Protein AF-A0A6A4AU38-F1 (afdb_monomer_lite)

Organism: NCBI:txid53985

InterPro domains:
  IPR005162 Retrotransposon-derived protein PEG10, N-terminal capsid-like domain [PF03732] (64-146)

Foldseek 3Di:
DDDDDDDPDPPDDPDPPDPPPDADQDDQAAAALDVPRDLVVSVVSLVVRCVSRVPDDFVSSVVSSLVSYHHPLNVVVVVVCVVPVCCRVGPVSVSVVSCVVRVPDCLQVVLVVCLVVQDCPVPDPVRSVVSNVVSVVSHDPDPPPPPD

Radius of gyration: 26.18 Å; chains: 1; bounding box: 40×51×101 Å

pLDDT: mean 82.86, std 18.47, range [36.72, 97.94]

Sequence (148 aa):
MKEQHETAARATVSTPSTPRVESLKLHVNSYVGREGEPLLRWLVEVDTAITARRIVDPLSKVAFAMSCLGGRARSWAYGRRLTDPTCFSTYEVFKEELRQAFEPPQNEFRSRAEFLDLQQGKHDVHAYAQRARYLVSNIVTNPIDEAT

Structure (mmCIF, N/CA/C/O backbone):
data_AF-A0A6A4AU38-F1
#
_entry.id   AF-A0A6A4AU38-F1
#
loop_
_atom_site.group_PDB
_atom_site.id
_atom_site.type_symbol
_atom_site.label_atom_id
_atom_site.label_alt_id
_atom_site.label_comp_id
_atom_site.label_asym_id
_atom_site.label_entity_id
_atom_site.label_seq_id
_atom_site.pdbx_PDB_ins_code
_atom_site.Cartn_x
_atom_site.Cartn_y
_atom_site.Cartn_z
_atom_site.occupancy
_atom_site.B_iso_or_equiv
_atom_site.auth_seq_id
_atom_site.auth_comp_id
_atom_site.auth_asym_id
_atom_site.auth_atom_id
_atom_site.pdbx_PDB_model_num
ATOM 1 N N . MET A 1 1 ? -8.218 -37.931 -74.681 1.00 39.50 1 MET A N 1
ATOM 2 C CA . MET A 1 1 ? -7.077 -38.177 -73.777 1.00 39.50 1 MET A CA 1
ATOM 3 C C . MET A 1 1 ? -7.469 -37.588 -72.432 1.00 39.50 1 MET A C 1
ATOM 5 O O . MET A 1 1 ? -7.871 -36.434 -72.399 1.00 39.50 1 MET A O 1
ATOM 9 N N . LYS A 1 2 ? -7.563 -38.429 -71.398 1.00 38.53 2 LYS A N 1
ATOM 10 C CA . LYS A 1 2 ? -7.950 -38.052 -70.031 1.00 38.53 2 LYS A CA 1
ATOM 11 C C . LYS A 1 2 ? -6.803 -37.269 -69.399 1.00 38.53 2 LYS A C 1
ATOM 13 O O . LYS A 1 2 ? -5.699 -37.793 -69.398 1.00 38.53 2 LYS A O 1
ATOM 18 N N . GLU A 1 3 ? -7.090 -36.135 -68.776 1.00 37.81 3 GLU A N 1
ATOM 19 C CA . GLU A 1 3 ? -6.267 -35.649 -67.670 1.00 37.81 3 GLU A CA 1
ATOM 20 C C . GLU A 1 3 ? -7.191 -35.145 -66.563 1.00 37.81 3 GLU A C 1
ATOM 22 O O . GLU A 1 3 ? -7.965 -34.202 -66.723 1.00 37.81 3 GLU A O 1
ATOM 27 N N . GLN A 1 4 ? -7.188 -35.914 -65.477 1.00 43.34 4 GLN A N 1
ATOM 28 C CA . GLN A 1 4 ? -7.865 -35.637 -64.222 1.00 43.34 4 GLN A CA 1
ATOM 29 C C . GLN A 1 4 ? -7.004 -34.622 -63.471 1.00 43.34 4 GLN A C 1
ATOM 31 O O . GLN A 1 4 ? -5.860 -34.925 -63.146 1.00 43.34 4 GLN A O 1
ATOM 36 N N . HIS A 1 5 ? -7.534 -33.431 -63.197 1.00 36.72 5 HIS A N 1
ATOM 37 C CA . HIS A 1 5 ? -6.875 -32.490 -62.299 1.00 36.72 5 HIS A CA 1
ATOM 38 C C . HIS A 1 5 ? -7.385 -32.744 -60.878 1.00 36.72 5 HIS A C 1
ATOM 40 O O . HIS A 1 5 ? -8.527 -32.436 -60.541 1.00 36.72 5 HIS A O 1
ATOM 46 N N . GLU A 1 6 ? -6.538 -33.387 -60.082 1.00 41.25 6 GLU A N 1
ATOM 47 C CA . GLU A 1 6 ? -6.781 -33.768 -58.697 1.00 41.25 6 GLU A CA 1
ATOM 48 C C . GLU A 1 6 ? -6.748 -32.534 -57.781 1.00 41.25 6 GLU A C 1
ATOM 50 O O . GLU A 1 6 ? -5.814 -31.729 -57.784 1.00 41.25 6 GLU A O 1
ATOM 55 N N . THR A 1 7 ? -7.822 -32.356 -57.017 1.00 42.75 7 THR A N 1
ATOM 56 C CA . THR A 1 7 ? -8.040 -31.237 -56.101 1.00 42.75 7 THR A CA 1
ATOM 57 C C . THR A 1 7 ? -7.247 -31.464 -54.812 1.00 42.75 7 THR A C 1
ATOM 59 O O . THR A 1 7 ? -7.718 -32.130 -53.893 1.00 42.75 7 THR A O 1
ATOM 62 N N . ALA A 1 8 ? -6.045 -30.897 -54.705 1.00 40.75 8 ALA A N 1
ATOM 63 C CA . ALA A 1 8 ? -5.292 -30.902 -53.452 1.00 40.75 8 ALA A CA 1
ATOM 64 C C . ALA A 1 8 ? -5.875 -29.863 -52.474 1.00 40.75 8 ALA A C 1
ATOM 66 O O . ALA A 1 8 ? -5.491 -28.691 -52.461 1.00 40.75 8 ALA A O 1
ATOM 67 N N . ALA A 1 9 ? -6.833 -30.293 -51.652 1.00 45.50 9 ALA A N 1
ATOM 68 C CA . ALA A 1 9 ? -7.335 -29.520 -50.524 1.00 45.50 9 ALA A CA 1
ATOM 69 C C . ALA A 1 9 ? -6.219 -29.350 -49.478 1.00 45.50 9 ALA A C 1
ATOM 71 O O . ALA A 1 9 ? -5.845 -30.285 -48.770 1.00 45.5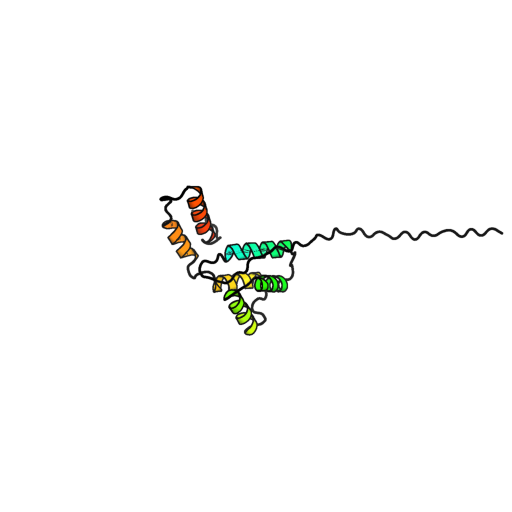0 9 ALA A O 1
ATOM 72 N N . ARG A 1 10 ? -5.675 -28.134 -49.379 1.00 46.75 10 ARG A N 1
ATOM 73 C CA . ARG A 1 10 ? -4.720 -27.744 -48.339 1.00 46.75 10 ARG A CA 1
ATOM 74 C C . ARG A 1 10 ? -5.447 -27.689 -46.994 1.00 46.75 10 ARG A C 1
ATOM 76 O O . ARG A 1 10 ? -6.049 -26.675 -46.655 1.00 46.75 10 ARG A O 1
ATOM 83 N N . ALA A 1 11 ? -5.391 -28.779 -46.233 1.00 51.03 11 ALA A N 1
ATOM 84 C CA . ALA A 1 11 ? -5.832 -28.800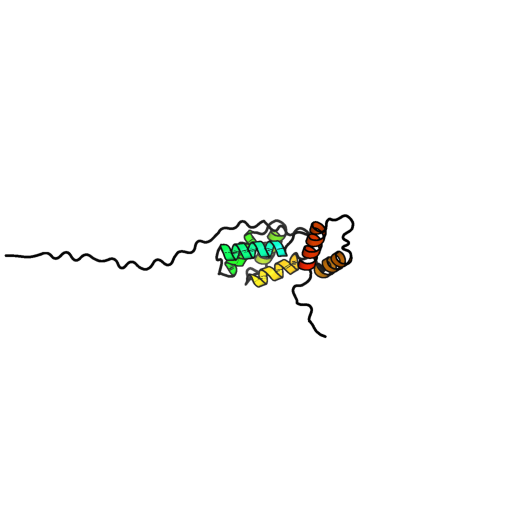 -44.846 1.00 51.03 11 ALA A CA 1
ATOM 85 C C . ALA A 1 11 ? -4.937 -27.862 -44.019 1.00 51.03 11 ALA A C 1
ATOM 87 O O . ALA A 1 11 ? -3.769 -28.148 -43.756 1.00 51.03 11 ALA A O 1
ATOM 88 N N . THR A 1 12 ? -5.470 -26.702 -43.641 1.00 49.44 12 THR A N 1
ATOM 89 C CA . THR A 1 12 ? -4.882 -25.844 -42.612 1.00 49.44 12 THR A CA 1
ATOM 90 C C . THR A 1 12 ? -4.897 -26.598 -41.290 1.00 49.44 12 THR A C 1
ATOM 92 O O . THR A 1 12 ? -5.961 -26.869 -40.740 1.00 49.44 12 THR A O 1
ATOM 95 N N . VAL A 1 13 ? -3.709 -26.946 -40.795 1.00 49.56 13 VAL A N 1
ATOM 96 C CA . VAL A 1 13 ? -3.501 -27.460 -39.441 1.00 49.56 13 VAL A CA 1
ATOM 97 C C . VAL A 1 13 ? -3.966 -26.389 -38.458 1.00 49.56 13 VAL A C 1
ATOM 99 O O . VAL A 1 13 ? -3.338 -25.340 -38.322 1.00 49.56 13 VAL A O 1
ATOM 102 N N . SER A 1 14 ? -5.089 -26.648 -37.798 1.00 53.62 14 SER A N 1
ATOM 103 C CA . SER A 1 14 ? -5.582 -25.856 -36.679 1.00 53.62 14 SER A CA 1
ATOM 104 C C . SER A 1 14 ? -4.608 -26.019 -35.516 1.00 53.62 14 SER A C 1
ATOM 106 O O . SER A 1 14 ? -4.582 -27.056 -34.855 1.00 53.62 14 SER A O 1
ATOM 108 N N . THR A 1 15 ? -3.776 -25.012 -35.267 1.00 56.69 15 THR A N 1
ATOM 109 C CA . THR A 1 15 ? -3.028 -24.910 -34.014 1.00 56.69 15 THR A CA 1
ATOM 110 C C . THR A 1 15 ? -4.038 -24.909 -32.860 1.00 56.69 15 THR A C 1
ATOM 112 O O . THR A 1 15 ? -4.991 -24.128 -32.915 1.00 56.69 15 THR A O 1
ATOM 115 N N . PRO A 1 16 ? -3.880 -25.750 -31.819 1.00 49.25 16 PRO A N 1
ATOM 116 C CA . PRO A 1 16 ? -4.754 -25.689 -30.659 1.00 49.25 16 PRO A CA 1
ATOM 117 C C . PRO A 1 16 ? -4.565 -24.321 -30.004 1.00 49.25 16 PRO A C 1
ATOM 119 O O . PRO A 1 16 ? -3.506 -24.012 -29.457 1.00 49.25 16 PRO A O 1
ATOM 122 N N . SER A 1 17 ? -5.584 -23.472 -30.117 1.00 59.56 17 SER A N 1
ATOM 123 C CA . SER A 1 17 ? -5.632 -22.186 -29.442 1.00 59.56 17 SER A CA 1
ATOM 124 C C . SER A 1 17 ? -5.626 -22.456 -27.944 1.00 59.56 17 SER A C 1
ATOM 126 O O . SER A 1 17 ? -6.625 -22.916 -27.387 1.00 59.56 17 SER A O 1
ATOM 128 N N . THR A 1 18 ? -4.501 -22.193 -27.285 1.00 58.84 18 THR A N 1
ATOM 129 C CA . THR A 1 18 ? -4.480 -22.091 -25.830 1.00 58.84 18 THR A CA 1
ATOM 130 C C . THR A 1 18 ? -5.550 -21.076 -25.423 1.00 58.84 18 THR A C 1
ATOM 132 O O . THR A 1 18 ? -5.608 -19.993 -26.018 1.00 58.84 18 THR A O 1
ATOM 135 N N . PRO A 1 19 ? -6.440 -21.402 -24.467 1.00 59.88 19 PRO A N 1
ATOM 136 C CA . PRO A 1 19 ? -7.435 -20.446 -24.014 1.00 59.88 19 PRO A CA 1
ATOM 137 C C . PRO A 1 19 ? -6.688 -19.215 -23.502 1.00 59.88 19 PRO A C 1
ATOM 139 O O . PRO A 1 19 ? -5.906 -19.299 -22.552 1.00 59.88 19 PRO A O 1
ATOM 142 N N . ARG A 1 20 ? -6.873 -18.075 -24.180 1.00 64.06 20 ARG A N 1
ATOM 143 C CA . ARG A 1 20 ? -6.370 -16.784 -23.710 1.00 64.06 20 ARG A CA 1
ATOM 144 C C . ARG A 1 20 ? -7.081 -16.509 -22.400 1.00 64.06 20 ARG A C 1
ATOM 146 O O . ARG A 1 20 ? -8.238 -16.111 -22.400 1.00 64.06 20 ARG A O 1
ATOM 153 N N . VAL A 1 21 ? -6.416 -16.791 -21.288 1.00 69.19 21 VAL A N 1
ATOM 154 C CA . VAL A 1 21 ? -7.029 -16.543 -19.993 1.00 69.19 21 VAL A CA 1
ATOM 155 C C . VAL A 1 21 ? -7.103 -15.034 -1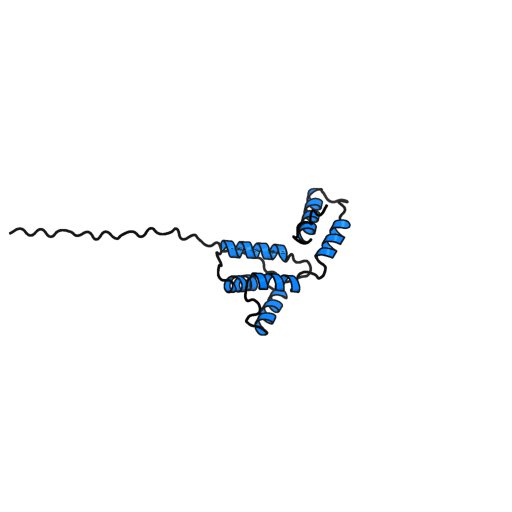9.792 1.00 69.19 21 VAL A C 1
ATOM 157 O O . VAL A 1 21 ? -6.078 -14.349 -19.787 1.00 69.19 21 VAL A O 1
ATOM 160 N N . GLU A 1 22 ? -8.327 -14.532 -19.685 1.00 81.69 22 GLU A N 1
ATOM 161 C CA . GLU A 1 22 ? -8.633 -13.109 -19.586 1.00 81.69 22 GLU A CA 1
ATOM 162 C C . GLU A 1 22 ? -8.053 -12.499 -18.303 1.00 81.69 22 GLU A C 1
ATOM 164 O O . GLU A 1 22 ? -8.001 -13.134 -17.246 1.00 81.69 22 GLU A O 1
ATOM 169 N N . SER A 1 23 ? -7.583 -11.254 -18.403 1.00 85.00 23 SER A N 1
ATOM 170 C CA . SER A 1 23 ? -7.151 -10.459 -17.256 1.00 85.00 23 SER A CA 1
ATOM 171 C C . SER A 1 23 ? -8.306 -9.587 -16.766 1.00 85.00 23 SER A C 1
ATOM 173 O O . SER A 1 23 ? -9.012 -8.954 -17.551 1.00 85.00 23 SER A O 1
ATOM 175 N N . LEU A 1 24 ? -8.499 -9.536 -15.448 1.00 91.25 24 LEU A N 1
ATOM 176 C CA . LEU A 1 24 ? -9.564 -8.752 -14.829 1.00 91.25 24 LEU A CA 1
ATOM 177 C C . LEU A 1 24 ? -9.003 -7.427 -14.317 1.00 91.25 24 LEU A C 1
ATOM 179 O O . LEU A 1 24 ? -8.065 -7.385 -13.518 1.00 91.25 24 LEU A O 1
ATOM 183 N N . LYS A 1 25 ? -9.602 -6.315 -14.746 1.00 90.81 25 LYS A N 1
ATOM 184 C CA . LYS A 1 25 ? -9.227 -4.977 -14.281 1.00 90.81 25 LYS A CA 1
ATOM 185 C C . LYS A 1 25 ? -10.013 -4.615 -13.022 1.00 90.81 25 LYS A C 1
ATOM 187 O O . LYS A 1 25 ? -11.026 -3.928 -13.092 1.00 90.81 25 LYS A O 1
ATOM 192 N N . LEU A 1 26 ? -9.517 -5.054 -11.868 1.00 93.50 26 LEU A N 1
ATOM 193 C CA . LEU A 1 26 ? -10.086 -4.660 -10.575 1.00 93.50 26 LEU A CA 1
ATOM 194 C C . LEU A 1 26 ? -9.822 -3.177 -10.284 1.00 93.50 26 LEU A C 1
ATOM 196 O O . LEU A 1 26 ? -8.754 -2.651 -10.626 1.00 93.50 26 LEU A O 1
ATOM 200 N N . HIS A 1 27 ? -10.799 -2.510 -9.672 1.00 93.50 27 HIS A N 1
ATOM 201 C CA . HIS A 1 27 ? -10.621 -1.175 -9.110 1.00 93.50 27 HIS A CA 1
ATOM 2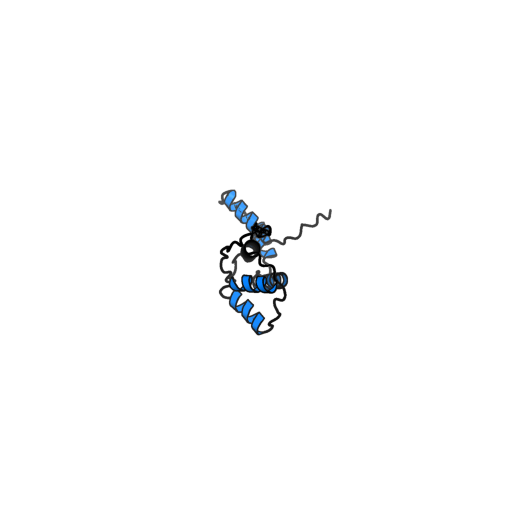02 C C . HIS A 1 27 ? -9.867 -1.279 -7.781 1.00 93.50 27 HIS A C 1
ATOM 204 O O . HIS A 1 27 ? -10.122 -2.193 -7.003 1.00 93.50 27 HIS A O 1
ATOM 210 N N . VAL A 1 28 ? -8.947 -0.348 -7.544 1.00 95.06 28 VAL A N 1
ATOM 211 C CA . VAL A 1 28 ? -8.199 -0.227 -6.290 1.00 95.06 28 VAL A CA 1
ATOM 212 C C . VAL A 1 28 ? -8.378 1.201 -5.813 1.00 95.06 28 VAL A C 1
ATOM 214 O O . VAL A 1 28 ? -8.152 2.137 -6.587 1.00 95.06 28 VAL A O 1
ATOM 217 N N . ASN A 1 29 ? -8.799 1.364 -4.561 1.00 93.12 29 ASN A N 1
ATOM 218 C CA . ASN A 1 29 ? -8.953 2.687 -3.974 1.00 93.12 29 ASN A CA 1
ATOM 219 C C . ASN A 1 29 ? -7.593 3.379 -3.864 1.00 93.12 29 ASN A C 1
ATOM 221 O O . ASN A 1 29 ? -6.555 2.736 -3.697 1.00 93.12 29 ASN A O 1
ATOM 225 N N . SER A 1 30 ? -7.586 4.707 -3.962 1.00 96.56 30 SER A N 1
ATOM 226 C CA . SER A 1 30 ? -6.335 5.439 -3.820 1.00 96.56 30 SER A CA 1
ATOM 227 C C . SER A 1 30 ? -5.901 5.485 -2.359 1.00 96.56 30 SER A C 1
ATOM 229 O O . SER A 1 30 ? -6.673 5.956 -1.528 1.00 96.56 30 SER A O 1
ATOM 231 N N . TYR A 1 31 ? -4.673 5.052 -2.061 1.00 97.00 31 TYR A N 1
ATOM 232 C CA . TYR A 1 31 ? -4.086 5.237 -0.734 1.00 97.00 31 TYR A CA 1
ATOM 233 C C . TYR A 1 31 ? -3.457 6.619 -0.630 1.00 97.00 31 TYR A C 1
ATOM 235 O O . TYR A 1 31 ? -2.521 6.943 -1.367 1.00 97.00 31 TYR A O 1
ATOM 243 N N . VAL A 1 32 ? -3.985 7.450 0.264 1.00 96.56 32 VAL A N 1
ATOM 244 C CA . VAL A 1 32 ? -3.585 8.857 0.385 1.00 96.56 32 VAL A CA 1
ATOM 245 C C . VAL A 1 32 ? -2.407 9.022 1.349 1.00 96.56 32 VAL A C 1
ATOM 247 O O . VAL A 1 32 ? -1.606 9.944 1.176 1.00 96.56 32 VAL A O 1
ATOM 250 N N . GLY A 1 33 ? -2.287 8.136 2.340 1.00 93.38 33 GLY A N 1
ATOM 251 C CA . GLY A 1 33 ? -1.296 8.171 3.419 1.00 93.38 33 GLY A CA 1
ATOM 252 C C . GLY A 1 33 ? -1.784 8.889 4.683 1.00 93.38 33 GLY A C 1
ATOM 253 O O . GLY A 1 33 ? -0.978 9.391 5.468 1.00 93.38 33 GLY A O 1
ATOM 254 N N . ARG A 1 34 ? -3.094 9.041 4.888 1.00 90.00 34 ARG A N 1
ATOM 255 C CA . ARG A 1 34 ? -3.605 9.728 6.087 1.00 90.00 34 ARG A CA 1
ATOM 256 C C . ARG A 1 34 ? -3.326 8.903 7.344 1.00 90.00 34 ARG A C 1
ATOM 258 O O . ARG A 1 34 ? -3.255 7.678 7.291 1.00 90.00 34 ARG A O 1
ATOM 265 N N . GLU A 1 35 ? -3.192 9.577 8.484 1.00 83.00 35 GLU A N 1
ATOM 266 C CA . GLU A 1 35 ? -3.083 8.873 9.762 1.00 83.00 35 GLU A CA 1
ATOM 267 C C . GLU A 1 35 ? -4.340 8.021 9.999 1.00 83.00 35 GLU A C 1
ATOM 269 O O . GLU A 1 35 ? -5.462 8.489 9.801 1.00 83.00 35 GLU A O 1
ATOM 274 N N . GLY A 1 36 ? -4.146 6.751 10.367 1.00 77.44 36 GLY A N 1
ATOM 275 C CA . GLY A 1 36 ? -5.233 5.787 10.556 1.00 77.44 36 GLY A CA 1
ATOM 276 C C . GLY A 1 36 ? -5.836 5.221 9.263 1.00 77.44 36 GLY A C 1
ATOM 277 O O . GLY A 1 36 ? -6.740 4.389 9.337 1.00 77.44 36 GLY A O 1
ATOM 278 N N . GLU A 1 37 ? -5.354 5.623 8.081 1.00 86.94 37 GLU A N 1
ATOM 279 C CA . GLU A 1 37 ? -5.741 4.981 6.823 1.00 86.94 37 GLU A CA 1
ATOM 280 C C . GLU A 1 37 ? -5.170 3.550 6.776 1.00 86.94 37 GLU A C 1
ATOM 282 O O . GLU A 1 37 ? -3.978 3.358 7.034 1.00 86.94 37 GLU A O 1
ATOM 287 N N . PRO A 1 38 ? -5.982 2.525 6.460 1.00 85.56 38 PRO A N 1
ATOM 288 C CA . PRO A 1 38 ? -5.601 1.128 6.655 1.00 85.56 38 PRO A CA 1
ATOM 289 C C . PRO A 1 38 ? -4.651 0.633 5.549 1.00 85.56 38 PRO A C 1
ATOM 291 O O . PRO A 1 38 ? -5.077 -0.044 4.612 1.00 85.56 38 PRO A O 1
ATOM 294 N N . LEU A 1 39 ? -3.354 0.942 5.671 1.00 90.62 39 LEU A N 1
ATOM 295 C CA . LEU A 1 39 ? -2.311 0.584 4.698 1.00 90.62 39 LEU A CA 1
ATOM 296 C C . LEU A 1 39 ? -2.299 -0.915 4.363 1.00 90.62 39 LEU A C 1
ATOM 298 O O . LEU A 1 39 ? -2.257 -1.283 3.191 1.00 90.62 39 LEU A O 1
ATOM 302 N N . LEU A 1 40 ? -2.378 -1.785 5.375 1.00 89.44 40 LEU A N 1
ATOM 303 C CA . LEU A 1 40 ? -2.347 -3.239 5.177 1.00 89.44 40 LEU A CA 1
ATOM 304 C C . LEU A 1 40 ? -3.540 -3.736 4.351 1.00 89.44 40 LEU A C 1
ATOM 306 O O . LEU A 1 40 ? -3.368 -4.556 3.453 1.00 89.44 40 LEU A O 1
ATOM 310 N N . ARG A 1 41 ? -4.740 -3.191 4.595 1.00 90.00 41 ARG A N 1
ATOM 311 C CA . ARG A 1 41 ? -5.931 -3.505 3.790 1.00 90.00 41 ARG A CA 1
ATOM 312 C C . ARG A 1 41 ? -5.739 -3.071 2.340 1.00 90.00 41 ARG A C 1
ATOM 314 O O . ARG A 1 41 ? -6.044 -3.838 1.433 1.00 90.00 41 ARG A O 1
ATOM 321 N N . TRP A 1 42 ? -5.209 -1.870 2.127 1.00 95.81 42 TRP A N 1
ATOM 322 C CA . TRP A 1 42 ? -4.938 -1.372 0.782 1.00 95.81 42 TRP A CA 1
ATOM 323 C C . TRP A 1 42 ? -3.901 -2.228 0.039 1.00 95.81 42 TRP A C 1
ATOM 325 O O . TRP A 1 42 ? -4.092 -2.532 -1.136 1.00 95.81 42 TRP A O 1
ATOM 335 N N . LEU A 1 43 ? -2.843 -2.685 0.718 1.00 95.62 43 LEU A N 1
ATOM 336 C CA . LEU A 1 43 ? -1.858 -3.598 0.128 1.00 95.62 43 LEU A CA 1
ATOM 337 C C . LEU A 1 43 ? -2.508 -4.904 -0.353 1.00 95.62 43 LEU A C 1
ATOM 339 O O . LEU A 1 43 ? -2.237 -5.329 -1.473 1.00 95.62 43 LEU A O 1
ATOM 343 N N . VAL A 1 44 ? -3.438 -5.471 0.423 1.00 95.38 44 VAL A N 1
ATOM 344 C CA . VAL A 1 44 ? -4.212 -6.657 0.013 1.00 95.38 44 VAL A CA 1
ATOM 345 C C . VAL A 1 44 ? -5.073 -6.381 -1.229 1.00 95.38 44 VAL A C 1
ATOM 347 O O . VAL A 1 44 ? -5.145 -7.225 -2.128 1.00 95.38 44 VAL A O 1
ATOM 350 N N . GLU A 1 45 ? -5.702 -5.204 -1.332 1.00 95.62 45 GLU A N 1
ATOM 351 C CA . GLU A 1 45 ? -6.447 -4.804 -2.540 1.00 95.62 45 GLU A CA 1
ATOM 352 C C . GLU A 1 45 ? -5.525 -4.727 -3.771 1.00 95.62 45 GLU A C 1
ATOM 354 O O . GLU A 1 45 ? -5.871 -5.231 -4.845 1.00 95.62 45 GLU A O 1
ATOM 359 N N . VAL A 1 46 ? -4.328 -4.149 -3.615 1.00 97.38 46 VAL A N 1
ATOM 360 C CA . VAL A 1 46 ? -3.321 -4.056 -4.683 1.00 97.38 46 VAL A CA 1
ATOM 361 C C . VAL A 1 46 ? -2.820 -5.441 -5.095 1.00 97.38 46 VAL A C 1
ATOM 363 O O . VAL A 1 46 ? -2.780 -5.721 -6.292 1.00 97.38 46 VAL A O 1
ATOM 366 N N . ASP A 1 47 ? -2.487 -6.318 -4.145 1.00 97.12 47 ASP A N 1
ATOM 367 C CA . ASP A 1 47 ? -2.042 -7.698 -4.399 1.00 97.12 47 ASP A CA 1
ATOM 368 C C . ASP A 1 47 ? -3.101 -8.497 -5.173 1.00 97.12 47 ASP A C 1
ATOM 370 O O . ASP A 1 47 ? -2.807 -9.185 -6.162 1.00 97.12 47 ASP A O 1
ATOM 374 N N . THR A 1 48 ? -4.365 -8.340 -4.776 1.00 96.94 48 THR A N 1
ATOM 375 C CA . THR A 1 48 ? -5.509 -8.957 -5.455 1.00 96.94 48 THR A CA 1
ATOM 376 C C . THR A 1 48 ? -5.631 -8.437 -6.888 1.00 96.94 48 THR A C 1
ATOM 378 O O . THR A 1 48 ? -5.788 -9.219 -7.828 1.00 96.94 48 THR A O 1
ATOM 381 N N . ALA A 1 49 ? -5.492 -7.124 -7.094 1.00 96.81 49 ALA A N 1
ATOM 382 C CA . ALA A 1 49 ? -5.534 -6.521 -8.422 1.00 96.81 49 ALA A CA 1
ATOM 383 C C . ALA A 1 49 ? -4.335 -6.911 -9.301 1.00 96.81 49 ALA A C 1
ATOM 385 O O . ALA A 1 49 ? -4.527 -7.162 -10.490 1.00 96.81 49 ALA A O 1
ATOM 386 N N . ILE A 1 50 ? -3.123 -7.009 -8.748 1.00 96.69 50 ILE A N 1
ATOM 387 C CA . ILE A 1 50 ? -1.923 -7.502 -9.447 1.00 96.69 50 ILE A CA 1
ATOM 388 C C . ILE A 1 50 ? -2.157 -8.927 -9.947 1.00 96.69 50 ILE A C 1
ATOM 390 O O . ILE A 1 50 ? -1.897 -9.217 -11.118 1.00 96.69 50 ILE A O 1
ATOM 394 N N . THR A 1 51 ? -2.693 -9.789 -9.081 1.00 96.44 51 THR A N 1
ATOM 395 C CA . THR A 1 51 ? -2.992 -11.192 -9.393 1.00 96.44 51 THR A CA 1
ATOM 396 C C . THR A 1 51 ? -4.060 -11.300 -10.479 1.00 96.44 51 THR A C 1
ATOM 398 O O . THR A 1 51 ? -3.851 -11.962 -11.495 1.00 96.44 51 THR A O 1
ATOM 401 N N . ALA A 1 52 ? -5.171 -10.576 -10.326 1.00 95.25 52 ALA A N 1
ATOM 402 C CA . ALA A 1 52 ? -6.275 -10.555 -11.283 1.00 95.25 52 ALA A CA 1
ATOM 403 C C . ALA A 1 52 ? -5.864 -10.003 -12.662 1.00 95.25 52 ALA A C 1
ATOM 405 O O . ALA A 1 52 ? -6.312 -10.494 -13.702 1.00 95.25 52 ALA A O 1
ATOM 406 N N . ARG A 1 53 ? -4.964 -9.011 -12.680 1.00 94.94 53 ARG A N 1
ATOM 407 C CA . ARG A 1 53 ? -4.400 -8.418 -13.903 1.00 94.94 53 ARG A CA 1
ATOM 408 C C . ARG A 1 53 ? -3.225 -9.206 -14.478 1.00 94.94 53 ARG A C 1
ATOM 410 O O . ARG A 1 53 ? -2.810 -8.904 -15.594 1.00 94.94 53 ARG A O 1
ATOM 417 N N . ARG A 1 54 ? -2.704 -10.198 -13.746 1.00 94.19 54 ARG A N 1
ATOM 418 C CA . ARG A 1 54 ? -1.553 -11.035 -14.125 1.00 94.19 54 ARG A CA 1
ATOM 419 C C . ARG A 1 54 ? -0.282 -10.225 -14.385 1.00 94.19 54 ARG A C 1
ATOM 421 O O . ARG A 1 54 ? 0.456 -10.487 -15.332 1.00 94.19 54 ARG A O 1
ATOM 428 N N . ILE A 1 55 ? -0.023 -9.225 -13.545 1.00 94.94 55 ILE A N 1
ATOM 429 C CA . ILE A 1 55 ? 1.198 -8.420 -13.648 1.00 94.94 55 ILE A CA 1
ATOM 430 C C . ILE A 1 55 ? 2.354 -9.236 -13.059 1.00 94.94 55 ILE A C 1
ATOM 432 O O . ILE A 1 55 ? 2.416 -9.444 -11.849 1.00 94.94 55 ILE A O 1
ATOM 436 N N . VAL A 1 56 ? 3.254 -9.725 -13.915 1.00 93.75 56 VAL A N 1
ATOM 437 C CA . VAL A 1 56 ? 4.382 -10.583 -13.502 1.00 93.75 56 VAL A CA 1
ATOM 438 C C . VAL A 1 56 ? 5.642 -9.763 -13.237 1.00 93.75 56 VAL A C 1
ATOM 440 O O . VAL A 1 56 ? 6.273 -9.940 -12.195 1.00 93.75 56 VAL A O 1
ATOM 443 N N . ASP A 1 57 ? 5.974 -8.854 -14.153 1.00 95.38 57 ASP A N 1
ATOM 444 C CA . ASP A 1 57 ? 7.196 -8.051 -14.106 1.00 95.38 57 ASP A CA 1
ATOM 445 C C . ASP A 1 57 ? 7.284 -7.204 -12.812 1.00 95.38 57 ASP A C 1
ATOM 447 O O . ASP A 1 57 ? 6.338 -6.467 -12.504 1.00 95.38 57 ASP A O 1
ATOM 451 N N . PRO A 1 58 ? 8.392 -7.285 -12.044 1.00 94.56 58 PRO A N 1
ATOM 452 C CA . PRO A 1 58 ? 8.542 -6.562 -10.782 1.00 94.56 58 PRO A CA 1
ATOM 453 C C . PRO A 1 58 ? 8.359 -5.048 -10.911 1.00 94.56 58 PRO A C 1
ATOM 455 O O . PRO A 1 58 ? 7.673 -4.442 -10.085 1.00 94.56 58 PRO A O 1
ATOM 458 N N . LEU A 1 59 ? 8.914 -4.432 -11.956 1.00 95.69 59 LEU A N 1
ATOM 459 C CA . LEU A 1 59 ? 8.821 -2.984 -12.151 1.00 95.69 59 LEU A CA 1
ATOM 460 C C . LEU A 1 59 ? 7.401 -2.559 -12.533 1.00 95.69 59 LEU A C 1
ATOM 462 O O . LEU A 1 59 ? 6.925 -1.517 -12.080 1.00 95.69 59 LEU A O 1
ATOM 466 N N . SER A 1 60 ? 6.690 -3.394 -13.289 1.00 96.94 60 SER A N 1
ATOM 467 C CA . SER A 1 60 ? 5.278 -3.210 -13.625 1.00 96.94 60 SER A CA 1
ATOM 468 C C . SER A 1 60 ? 4.378 -3.321 -12.395 1.00 96.94 60 SER A C 1
ATOM 470 O O . SER A 1 60 ? 3.436 -2.538 -12.266 1.00 96.94 60 SER A O 1
ATOM 472 N N . LYS A 1 61 ? 4.677 -4.230 -11.453 1.00 97.62 61 LYS A N 1
ATOM 473 C CA . LYS A 1 61 ? 3.977 -4.301 -10.156 1.00 97.62 61 LYS A CA 1
ATOM 474 C C . LYS A 1 61 ? 4.158 -3.011 -9.358 1.00 97.62 61 LYS A C 1
ATOM 476 O O . LYS A 1 61 ? 3.174 -2.446 -8.886 1.00 97.62 61 LYS A O 1
ATOM 481 N N . VAL A 1 62 ? 5.392 -2.506 -9.268 1.00 97.50 62 VAL A N 1
ATOM 482 C CA . VAL A 1 62 ? 5.689 -1.232 -8.591 1.00 97.50 62 VAL A CA 1
ATOM 483 C C . VAL A 1 62 ? 4.985 -0.065 -9.284 1.00 97.50 62 VAL A C 1
ATOM 485 O O . VAL A 1 62 ? 4.332 0.736 -8.622 1.00 97.50 62 VAL A O 1
ATOM 488 N N . ALA A 1 63 ? 5.070 0.035 -10.613 1.00 96.69 63 ALA A N 1
ATOM 489 C CA . ALA A 1 63 ? 4.429 1.108 -11.370 1.00 96.69 63 ALA A CA 1
ATOM 490 C C . ALA A 1 63 ? 2.903 1.098 -11.188 1.00 96.69 63 ALA A C 1
ATOM 492 O O . ALA A 1 63 ? 2.295 2.150 -10.983 1.00 96.69 63 ALA A O 1
ATOM 493 N N . PHE A 1 64 ? 2.288 -0.088 -11.201 1.00 97.44 64 PHE A N 1
ATOM 494 C CA . PHE A 1 64 ? 0.866 -0.242 -10.924 1.00 97.44 64 PHE A CA 1
ATOM 495 C C . PHE A 1 64 ? 0.508 0.174 -9.490 1.00 97.44 64 PHE A C 1
ATOM 497 O O . PHE A 1 64 ? -0.414 0.971 -9.309 1.00 97.44 64 PHE A O 1
ATOM 504 N N . ALA A 1 65 ? 1.249 -0.290 -8.483 1.00 97.69 65 ALA A N 1
ATOM 505 C CA . ALA A 1 65 ? 1.008 0.080 -7.091 1.00 97.69 65 ALA A CA 1
ATOM 506 C C . ALA A 1 65 ? 1.159 1.593 -6.864 1.00 97.69 65 ALA A C 1
ATOM 508 O O . ALA A 1 65 ? 0.277 2.221 -6.283 1.00 97.69 65 ALA A O 1
ATOM 509 N N . MET A 1 66 ? 2.207 2.211 -7.422 1.00 97.38 66 MET A N 1
ATOM 510 C CA . MET A 1 66 ? 2.401 3.664 -7.391 1.00 97.38 66 MET A CA 1
ATOM 511 C C . MET A 1 66 ? 1.266 4.429 -8.083 1.00 97.38 66 MET A C 1
ATOM 513 O O . MET A 1 66 ? 0.885 5.502 -7.620 1.00 97.38 66 MET A O 1
ATOM 517 N N . SER A 1 67 ? 0.692 3.886 -9.165 1.00 97.00 67 SER A N 1
ATOM 518 C CA . SER A 1 67 ? -0.459 4.506 -9.843 1.00 97.00 67 SER A CA 1
ATOM 519 C C . SER A 1 67 ? -1.717 4.544 -8.968 1.00 97.00 67 SER A C 1
ATOM 521 O O . SER A 1 67 ? -2.582 5.393 -9.181 1.00 97.00 67 SER A O 1
ATOM 523 N N . CYS A 1 68 ? -1.790 3.667 -7.963 1.00 97.50 68 CYS A N 1
ATOM 524 C CA . CYS A 1 68 ? -2.866 3.614 -6.979 1.00 97.50 68 CYS A CA 1
ATOM 525 C C . CYS A 1 68 ? -2.592 4.520 -5.759 1.00 97.50 68 CYS A C 1
ATOM 527 O O . CYS A 1 68 ? -3.413 4.585 -4.848 1.00 97.50 68 CYS A O 1
ATOM 529 N N . LEU A 1 69 ? -1.475 5.255 -5.719 1.00 97.94 69 LEU A N 1
ATOM 530 C CA . LEU A 1 69 ? -1.189 6.210 -4.648 1.00 97.94 69 LEU A CA 1
ATOM 531 C C . LEU A 1 69 ? -1.790 7.593 -4.932 1.00 97.94 69 LEU A C 1
ATOM 533 O O . LEU A 1 69 ? -1.780 8.101 -6.060 1.00 97.94 69 LEU A O 1
ATOM 537 N N . GLY A 1 70 ? -2.250 8.235 -3.863 1.00 97.12 70 GLY A N 1
ATOM 538 C CA . GLY A 1 70 ? -2.761 9.600 -3.834 1.00 97.12 70 GLY A CA 1
ATOM 539 C C . GLY A 1 70 ? -2.060 10.445 -2.771 1.00 97.12 70 GLY A C 1
ATOM 540 O O . GLY A 1 70 ? -1.222 9.955 -2.017 1.00 97.12 70 GLY A O 1
ATOM 541 N N . GLY A 1 71 ? -2.394 11.737 -2.726 1.00 96.31 71 GLY A N 1
ATOM 542 C CA . GLY A 1 71 ? -1.942 12.684 -1.699 1.00 96.31 71 GLY A CA 1
ATOM 543 C C . GLY A 1 71 ? -0.468 12.565 -1.301 1.00 96.31 71 GLY A C 1
ATOM 544 O O . GLY A 1 71 ? 0.420 12.575 -2.155 1.00 96.31 71 GLY A O 1
ATOM 545 N N . ARG A 1 72 ? -0.208 12.462 0.009 1.00 95.94 72 ARG A N 1
ATOM 546 C CA . ARG A 1 72 ? 1.159 12.412 0.550 1.00 95.94 72 ARG A CA 1
ATOM 547 C C . ARG A 1 72 ? 1.893 11.126 0.169 1.00 95.94 72 ARG A C 1
ATOM 549 O O . ARG A 1 72 ? 3.101 11.186 -0.030 1.00 95.94 72 ARG A O 1
ATOM 556 N N . ALA A 1 73 ? 1.188 10.000 0.028 1.00 97.12 73 ALA A N 1
ATOM 557 C CA . ALA A 1 73 ? 1.801 8.733 -0.357 1.00 97.12 73 ALA A CA 1
ATOM 558 C C . ALA A 1 73 ? 2.355 8.803 -1.780 1.00 97.12 73 ALA A C 1
ATOM 560 O O . ALA A 1 73 ? 3.485 8.387 -2.041 1.00 97.12 73 ALA A O 1
ATOM 561 N N . ARG A 1 74 ? 1.609 9.441 -2.687 1.00 97.88 74 ARG A N 1
ATOM 562 C CA . ARG A 1 74 ? 2.073 9.715 -4.048 1.00 97.88 74 ARG A CA 1
ATOM 563 C C . ARG A 1 74 ? 3.288 10.639 -4.054 1.00 97.88 74 ARG A C 1
ATOM 565 O O . ARG A 1 74 ? 4.289 10.304 -4.684 1.00 97.88 74 ARG A O 1
ATOM 572 N N . SER A 1 75 ? 3.218 11.775 -3.356 1.00 97.38 75 SER A N 1
ATOM 573 C CA . SER A 1 75 ? 4.332 12.733 -3.294 1.00 97.38 75 SER A CA 1
ATOM 574 C C . SER A 1 75 ? 5.605 12.099 -2.733 1.00 97.38 75 SER A C 1
ATOM 576 O O . SER A 1 75 ? 6.681 12.307 -3.286 1.00 97.38 75 SER A O 1
ATOM 578 N N . TRP A 1 76 ? 5.482 11.275 -1.691 1.00 96.94 76 TRP A N 1
ATOM 579 C CA . TRP A 1 76 ? 6.593 10.512 -1.124 1.00 96.94 76 TRP A CA 1
ATOM 580 C C . TRP A 1 76 ? 7.211 9.547 -2.143 1.00 96.94 76 TRP A C 1
ATOM 582 O O . TRP A 1 76 ? 8.419 9.590 -2.375 1.00 96.94 76 TRP A O 1
ATOM 592 N N . ALA A 1 77 ? 6.391 8.722 -2.803 1.00 97.12 77 ALA A N 1
ATOM 593 C CA . ALA A 1 77 ? 6.889 7.680 -3.699 1.00 97.12 77 ALA A CA 1
ATOM 594 C C . ALA A 1 77 ? 7.610 8.270 -4.924 1.00 97.12 77 ALA A C 1
ATOM 596 O O . ALA A 1 77 ? 8.678 7.797 -5.316 1.00 97.12 77 ALA A O 1
ATOM 597 N N . TYR A 1 78 ? 7.053 9.327 -5.525 1.00 96.75 78 TYR A N 1
ATOM 598 C CA . TYR A 1 78 ? 7.705 10.014 -6.643 1.00 96.75 78 TYR A CA 1
ATOM 599 C C . TYR A 1 78 ? 8.904 10.856 -6.196 1.00 96.75 78 TYR A C 1
ATOM 601 O O . TYR A 1 78 ? 9.891 10.900 -6.922 1.00 96.75 78 TYR A O 1
ATOM 609 N N . GLY A 1 79 ? 8.867 11.454 -5.000 1.00 96.69 79 GLY A N 1
ATOM 610 C CA . GLY A 1 79 ? 10.023 12.132 -4.411 1.00 96.69 79 GLY A CA 1
ATOM 611 C C . GLY A 1 79 ? 11.220 11.191 -4.269 1.00 96.69 79 GLY A C 1
ATOM 612 O O . GLY A 1 79 ? 12.311 11.512 -4.729 1.00 96.69 79 GLY A O 1
ATOM 613 N N . ARG A 1 80 ? 10.994 9.976 -3.751 1.00 95.50 80 ARG A N 1
ATOM 614 C CA . ARG A 1 80 ? 12.024 8.932 -3.688 1.00 95.50 80 ARG A CA 1
ATOM 615 C C . ARG A 1 80 ? 12.582 8.557 -5.061 1.00 95.50 80 ARG A C 1
ATOM 617 O O . ARG A 1 80 ? 13.798 8.504 -5.213 1.00 95.50 80 ARG A O 1
ATOM 624 N N . ARG A 1 81 ? 11.721 8.349 -6.064 1.00 93.88 81 ARG A N 1
ATOM 625 C CA . ARG A 1 81 ? 12.165 8.032 -7.436 1.00 93.88 81 ARG A CA 1
ATOM 626 C C . ARG A 1 81 ? 12.956 9.151 -8.109 1.00 93.88 81 ARG A C 1
ATOM 628 O O . ARG A 1 81 ? 13.786 8.857 -8.961 1.00 93.88 81 ARG A O 1
ATOM 635 N N . LEU A 1 82 ? 12.685 10.411 -7.770 1.00 94.62 82 LEU A N 1
ATOM 636 C CA . LEU A 1 82 ? 13.449 11.547 -8.291 1.00 94.62 82 LEU A CA 1
ATOM 637 C C . LEU A 1 82 ? 14.876 11.571 -7.738 1.00 94.62 82 LEU A C 1
ATOM 639 O O . LEU A 1 82 ? 15.796 11.934 -8.463 1.00 94.62 82 LEU A O 1
ATOM 643 N N . THR A 1 83 ? 15.062 11.184 -6.475 1.00 95.56 83 THR A N 1
ATOM 644 C CA . THR A 1 83 ? 16.389 11.097 -5.851 1.00 95.56 83 THR A CA 1
ATOM 645 C C . THR A 1 83 ? 17.148 9.846 -6.286 1.00 95.56 83 THR A C 1
ATOM 647 O O . THR A 1 83 ? 18.341 9.918 -6.561 1.00 95.56 83 THR A O 1
ATOM 650 N N . ASP A 1 84 ? 16.459 8.710 -6.367 1.00 93.62 84 ASP A N 1
ATOM 651 C CA . ASP A 1 84 ? 17.024 7.430 -6.781 1.00 93.62 84 ASP A CA 1
ATOM 652 C C . ASP A 1 84 ? 16.040 6.705 -7.717 1.00 93.62 84 ASP A C 1
ATOM 654 O O . ASP A 1 84 ? 15.045 6.131 -7.255 1.00 93.62 84 ASP A O 1
ATOM 658 N N . PRO A 1 85 ? 16.312 6.673 -9.036 1.00 90.69 85 PRO A N 1
ATOM 659 C CA . PRO A 1 85 ? 15.470 5.971 -10.004 1.00 90.69 85 PRO A CA 1
ATOM 660 C C . PRO A 1 85 ? 15.322 4.467 -9.729 1.00 90.69 85 PRO A C 1
ATOM 662 O O . PRO A 1 85 ? 14.369 3.849 -10.207 1.00 90.69 85 PRO A O 1
ATOM 665 N N . THR A 1 86 ? 16.240 3.877 -8.957 1.00 91.25 86 THR A N 1
ATOM 666 C CA . THR A 1 86 ? 16.295 2.445 -8.640 1.00 91.25 86 THR A CA 1
ATOM 667 C C . THR A 1 86 ? 15.741 2.092 -7.257 1.00 91.25 86 THR A C 1
ATOM 669 O O . THR A 1 86 ? 15.711 0.911 -6.908 1.00 91.25 86 THR A O 1
ATOM 672 N N . CYS A 1 87 ? 15.208 3.070 -6.508 1.00 91.19 87 CYS A N 1
ATOM 673 C CA . CYS A 1 87 ? 14.780 2.896 -5.111 1.00 91.19 87 CYS A CA 1
ATOM 674 C C . CYS A 1 87 ? 13.756 1.776 -4.875 1.00 91.19 87 CYS A C 1
ATOM 676 O O . CYS A 1 87 ? 13.677 1.229 -3.779 1.00 91.19 87 CYS A O 1
ATOM 678 N N . PHE A 1 88 ? 12.966 1.434 -5.892 1.00 94.81 88 PHE A N 1
ATOM 679 C CA . PHE A 1 88 ? 11.960 0.377 -5.843 1.00 94.81 88 PHE A CA 1
ATOM 680 C C . PHE A 1 88 ? 12.291 -0.705 -6.874 1.00 94.81 88 PHE A C 1
ATOM 682 O O . PHE A 1 88 ? 11.574 -0.883 -7.861 1.00 94.81 88 PHE 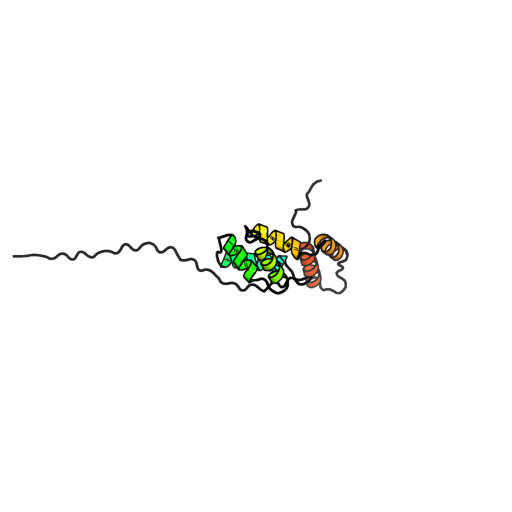A O 1
ATOM 689 N N . SER A 1 89 ? 13.410 -1.399 -6.656 1.00 92.25 89 SER A N 1
ATOM 690 C CA . SER A 1 89 ? 13.913 -2.458 -7.542 1.00 92.25 89 SER A CA 1
ATOM 691 C C . SER A 1 89 ? 12.978 -3.669 -7.624 1.00 92.25 89 SER A C 1
ATOM 693 O O . SER A 1 89 ? 12.909 -4.338 -8.654 1.00 92.25 89 SER A O 1
ATOM 695 N N . THR A 1 90 ? 12.218 -3.934 -6.558 1.00 95.81 90 THR A N 1
ATOM 696 C CA . THR A 1 90 ? 11.208 -4.993 -6.506 1.00 95.81 90 THR A CA 1
ATOM 697 C C . THR A 1 90 ? 9.938 -4.513 -5.813 1.00 95.81 90 THR A C 1
ATOM 699 O O . THR A 1 90 ? 9.929 -3.520 -5.081 1.00 95.81 90 THR A O 1
ATOM 702 N N . TYR A 1 91 ? 8.849 -5.250 -6.031 1.00 96.31 91 TYR A N 1
ATOM 703 C CA . TYR A 1 91 ? 7.576 -4.972 -5.376 1.00 96.31 91 TYR A CA 1
ATOM 704 C C . TYR A 1 91 ? 7.624 -5.192 -3.856 1.00 96.31 91 TYR A C 1
ATOM 706 O O . TYR A 1 91 ? 7.005 -4.435 -3.116 1.00 96.31 91 TYR A O 1
ATOM 714 N N . GLU A 1 92 ? 8.403 -6.166 -3.380 1.00 96.12 92 GLU A N 1
ATOM 715 C CA . GLU A 1 92 ? 8.581 -6.401 -1.941 1.00 96.12 92 GLU A CA 1
ATOM 716 C C . GLU A 1 92 ? 9.322 -5.239 -1.269 1.00 96.12 92 GLU A C 1
ATOM 718 O O . GLU A 1 92 ? 8.844 -4.719 -0.266 1.00 96.12 92 GLU A O 1
ATOM 723 N N . VAL A 1 93 ? 10.405 -4.742 -1.883 1.00 96.12 93 VAL A N 1
ATOM 724 C CA . VAL A 1 93 ? 11.123 -3.547 -1.396 1.00 96.12 93 VAL A CA 1
ATOM 725 C C . VAL A 1 93 ? 10.191 -2.337 -1.327 1.00 96.12 93 VAL A C 1
ATOM 727 O O . VAL A 1 93 ? 10.191 -1.613 -0.337 1.00 96.12 93 VAL A O 1
ATOM 730 N N . PHE A 1 94 ? 9.350 -2.138 -2.347 1.00 96.81 94 PHE A N 1
ATOM 731 C CA . PHE A 1 94 ? 8.354 -1.068 -2.331 1.00 96.81 94 PHE A CA 1
ATOM 732 C C . PHE A 1 94 ? 7.362 -1.203 -1.165 1.00 96.81 94 PHE A C 1
ATOM 734 O O . PHE A 1 94 ? 7.072 -0.201 -0.513 1.00 96.81 94 PHE A O 1
ATOM 741 N N . LYS A 1 95 ? 6.847 -2.410 -0.885 1.00 95.75 95 LYS A N 1
ATOM 742 C CA . LYS A 1 95 ? 5.918 -2.633 0.236 1.00 95.75 95 LYS A CA 1
ATOM 743 C C . LYS A 1 95 ? 6.574 -2.336 1.584 1.00 95.75 95 LYS A C 1
ATOM 745 O O . LYS A 1 95 ? 5.948 -1.674 2.406 1.00 95.75 95 LYS A O 1
ATOM 750 N N . GLU A 1 96 ? 7.809 -2.783 1.792 1.00 93.88 96 GLU A N 1
ATOM 751 C CA . GLU A 1 96 ? 8.551 -2.539 3.036 1.00 93.88 96 GLU A CA 1
ATOM 752 C C . GLU A 1 96 ? 8.822 -1.051 3.266 1.00 93.88 96 GLU A C 1
ATOM 754 O O . GLU A 1 96 ? 8.492 -0.512 4.318 1.00 93.88 96 GLU A O 1
ATOM 759 N N . GLU A 1 97 ? 9.332 -0.352 2.255 1.00 94.88 97 GLU A N 1
ATOM 760 C CA . GLU A 1 97 ? 9.579 1.093 2.321 1.00 94.88 97 GLU A CA 1
ATOM 761 C C . GLU A 1 97 ? 8.283 1.888 2.551 1.00 94.88 97 GLU A C 1
ATOM 763 O O . GLU A 1 97 ? 8.254 2.845 3.325 1.00 94.88 97 GLU A O 1
ATOM 768 N N . LEU A 1 98 ? 7.178 1.478 1.915 1.00 94.56 98 LEU A N 1
ATOM 769 C CA . LEU A 1 98 ? 5.874 2.112 2.107 1.00 94.56 98 LEU A CA 1
ATOM 770 C C . LEU A 1 98 ? 5.344 1.895 3.533 1.00 94.56 98 LEU A C 1
ATOM 772 O O . LEU A 1 98 ? 4.801 2.830 4.121 1.00 94.56 98 LEU A O 1
ATOM 776 N N . ARG A 1 99 ? 5.523 0.695 4.102 1.00 92.00 99 ARG A N 1
ATOM 777 C CA . ARG A 1 99 ? 5.202 0.413 5.511 1.00 92.00 99 ARG A CA 1
ATOM 778 C C . ARG A 1 99 ? 6.032 1.283 6.437 1.00 92.00 99 ARG A C 1
ATOM 780 O O . ARG A 1 99 ? 5.463 2.006 7.237 1.00 92.00 99 ARG A O 1
ATOM 787 N N . GLN A 1 100 ? 7.347 1.326 6.261 1.00 89.31 100 GLN A N 1
ATOM 788 C CA . GLN A 1 100 ? 8.219 2.163 7.090 1.00 89.31 100 GLN A CA 1
ATOM 789 C C . GLN A 1 100 ? 7.846 3.653 7.043 1.00 89.31 100 GLN A C 1
ATOM 791 O O . GLN A 1 100 ? 7.975 4.353 8.044 1.00 89.31 100 GLN A O 1
ATOM 796 N N . ALA A 1 101 ? 7.375 4.146 5.895 1.00 91.00 101 ALA A N 1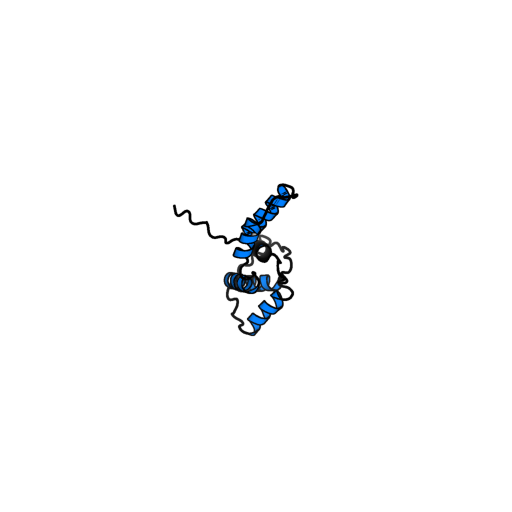
ATOM 797 C CA . ALA A 1 101 ? 7.021 5.551 5.726 1.00 91.00 101 ALA A CA 1
ATOM 798 C C . ALA A 1 101 ? 5.634 5.933 6.275 1.00 91.00 101 ALA A C 1
ATOM 800 O O . ALA A 1 101 ? 5.446 7.081 6.687 1.00 91.00 101 ALA A O 1
ATOM 801 N N . PHE A 1 102 ? 4.655 5.023 6.234 1.00 90.75 102 PHE A N 1
ATOM 802 C CA . PHE A 1 102 ? 3.249 5.350 6.520 1.00 90.75 102 PHE A CA 1
ATOM 803 C C . PHE A 1 102 ? 2.597 4.521 7.618 1.00 90.75 102 PHE A C 1
ATOM 805 O O . PHE A 1 102 ? 1.525 4.895 8.101 1.00 90.75 102 PHE A O 1
ATOM 812 N N . GLU A 1 103 ? 3.212 3.422 8.033 1.00 83.06 103 GLU A N 1
ATOM 813 C CA . GLU A 1 103 ? 2.803 2.740 9.243 1.00 83.06 103 GLU A CA 1
ATOM 814 C C . GLU A 1 103 ? 3.205 3.606 10.444 1.00 83.06 103 GLU A C 1
ATOM 816 O O . GLU A 1 103 ? 4.356 4.045 10.529 1.00 83.06 103 GLU A O 1
ATOM 821 N N . PRO A 1 104 ? 2.274 3.922 11.361 1.00 70.06 104 PRO A N 1
ATOM 822 C CA . PRO A 1 104 ? 2.610 4.705 12.534 1.00 70.06 104 PRO A CA 1
ATOM 823 C C . PRO A 1 104 ? 3.785 4.053 13.275 1.00 70.06 104 PRO A C 1
ATOM 825 O O . PRO A 1 104 ? 3.720 2.849 13.553 1.00 70.06 104 PRO A O 1
ATOM 828 N N . PRO A 1 105 ? 4.839 4.802 13.649 1.00 60.78 105 PRO A N 1
ATOM 829 C CA . PRO A 1 105 ? 5.813 4.280 14.593 1.00 60.78 105 PRO A CA 1
ATOM 830 C C . PRO A 1 105 ? 5.040 3.836 15.838 1.00 60.78 105 PRO A C 1
ATOM 832 O O . PRO A 1 105 ? 4.189 4.575 16.331 1.00 60.78 105 PRO A O 1
ATOM 835 N N . GLN A 1 106 ? 5.286 2.605 16.295 1.00 60.62 106 GLN A N 1
ATOM 836 C CA . GLN A 1 106 ? 4.536 1.947 17.372 1.00 60.62 106 GLN A CA 1
ATOM 837 C C . GLN A 1 106 ? 3.105 1.488 17.024 1.00 60.62 106 GLN A C 1
ATOM 839 O O . GLN A 1 106 ? 2.336 1.252 17.951 1.00 60.62 106 GLN A O 1
ATOM 844 N N . ASN A 1 107 ? 2.723 1.306 15.751 1.00 66.50 107 ASN A N 1
ATOM 845 C CA . ASN A 1 107 ? 1.398 0.765 15.385 1.00 66.50 107 ASN A CA 1
ATOM 846 C C . ASN A 1 107 ? 1.060 -0.526 16.151 1.00 66.50 107 ASN A C 1
ATOM 848 O O . ASN A 1 107 ? -0.040 -0.668 16.679 1.00 66.50 107 ASN A O 1
ATOM 852 N N . GLU A 1 108 ? 2.037 -1.420 16.300 1.00 68.94 108 GLU A N 1
ATOM 853 C CA . GLU A 1 108 ? 1.896 -2.648 17.081 1.00 68.94 108 GLU A CA 1
ATOM 854 C C . GLU A 1 108 ? 1.675 -2.366 18.575 1.00 68.94 108 GLU A C 1
ATOM 856 O O . GLU A 1 108 ? 0.734 -2.893 19.161 1.00 68.94 108 GLU A O 1
ATOM 861 N N . PHE A 1 109 ? 2.499 -1.518 19.205 1.00 73.62 109 PHE A N 1
ATOM 862 C CA . PHE A 1 109 ? 2.345 -1.177 20.627 1.00 73.62 109 PHE A CA 1
ATOM 863 C C . PHE A 1 109 ? 1.038 -0.430 20.897 1.00 73.62 109 PHE A C 1
ATOM 865 O O . PHE A 1 109 ? 0.379 -0.702 21.894 1.00 73.62 109 PHE A O 1
ATOM 872 N N . ARG A 1 110 ? 0.633 0.471 19.998 1.00 78.81 110 ARG A N 1
ATOM 873 C CA . ARG A 1 110 ? -0.646 1.180 20.061 1.00 78.81 110 ARG A CA 1
ATOM 874 C C . ARG A 1 110 ? -1.820 0.229 19.887 1.00 78.81 110 ARG A C 1
ATOM 876 O O . ARG A 1 110 ? -2.742 0.285 20.685 1.00 78.81 110 ARG A O 1
ATOM 883 N N . SER A 1 111 ? -1.778 -0.649 18.886 1.00 80.88 111 SER A N 1
ATOM 884 C CA . SER A 1 111 ? -2.831 -1.643 18.654 1.00 80.88 111 SER A CA 1
ATOM 885 C C . SER A 1 111 ? -2.910 -2.645 19.806 1.00 80.88 111 SER A C 1
ATOM 887 O O . SER A 1 111 ? -4.011 -3.013 20.202 1.00 80.88 111 SER A O 1
ATOM 889 N N . ARG A 1 112 ? -1.771 -3.032 20.404 1.00 85.06 112 ARG A N 1
ATOM 890 C CA . ARG A 1 112 ? -1.715 -3.828 21.642 1.00 85.06 112 ARG A CA 1
ATOM 891 C C . ARG A 1 112 ? -2.334 -3.091 22.821 1.00 85.06 112 ARG A C 1
ATOM 893 O O . ARG A 1 112 ? -3.166 -3.674 23.501 1.00 85.06 112 ARG A O 1
ATOM 900 N N . ALA A 1 113 ? -1.952 -1.838 23.056 1.00 85.31 113 ALA A N 1
ATOM 901 C CA . ALA A 1 113 ? -2.514 -1.032 24.136 1.00 85.31 113 ALA A CA 1
ATOM 902 C C . ALA A 1 113 ? -4.032 -0.864 23.963 1.00 85.31 113 ALA A C 1
ATOM 904 O O . ALA A 1 113 ? -4.790 -1.179 24.871 1.00 85.31 113 ALA A O 1
ATOM 905 N N . GLU A 1 114 ? -4.487 -0.495 22.763 1.00 89.06 114 GLU A N 1
ATOM 906 C CA . GLU A 1 114 ? -5.911 -0.336 22.461 1.00 89.06 114 GLU A CA 1
ATOM 907 C C . GLU A 1 114 ? -6.679 -1.661 22.574 1.00 89.06 114 GLU A C 1
ATOM 909 O O . GLU A 1 114 ? -7.832 -1.665 22.994 1.00 89.06 114 GLU A O 1
ATOM 914 N N . PHE A 1 115 ? -6.056 -2.792 22.230 1.00 90.75 115 PHE A N 1
ATOM 915 C CA . PHE A 1 115 ? -6.654 -4.114 22.413 1.00 90.75 115 PHE A CA 1
ATOM 916 C C . PHE A 1 115 ? -6.777 -4.491 23.894 1.00 90.75 115 PHE A C 1
ATOM 918 O O . PHE A 1 115 ? -7.815 -5.011 24.295 1.00 90.75 115 PHE A O 1
ATOM 925 N N . LEU A 1 116 ? -5.752 -4.216 24.707 1.00 91.31 116 LEU A N 1
ATOM 926 C CA . LEU A 1 116 ? -5.780 -4.458 26.154 1.00 91.31 116 LEU A CA 1
ATOM 927 C C . LEU A 1 116 ? -6.817 -3.575 26.862 1.00 91.31 116 LEU A C 1
ATOM 929 O O . LEU A 1 116 ? -7.465 -4.030 27.803 1.00 91.31 116 LEU A O 1
ATOM 933 N N . ASP A 1 117 ? -7.020 -2.356 26.366 1.00 94.19 117 ASP A N 1
ATOM 934 C CA . ASP A 1 117 ? -8.040 -1.429 26.859 1.00 94.19 117 ASP A CA 1
ATOM 935 C C . ASP A 1 117 ? -9.446 -1.713 26.282 1.00 94.19 117 ASP A C 1
ATOM 937 O O . ASP A 1 117 ? -10.438 -1.121 26.723 1.00 94.19 117 ASP A O 1
ATOM 941 N N . LEU A 1 118 ? -9.575 -2.617 25.297 1.00 94.00 118 LEU A N 1
ATOM 942 C CA . LEU A 1 118 ? -10.837 -2.879 24.605 1.00 94.00 118 LEU A CA 1
ATOM 943 C C . LEU A 1 118 ? -11.828 -3.629 25.507 1.00 94.00 118 LEU A C 1
ATOM 945 O O . LEU A 1 118 ? -11.790 -4.853 25.649 1.00 94.00 118 LEU A O 1
ATOM 949 N N . GLN A 1 119 ? -12.821 -2.905 26.017 1.00 93.00 119 GLN A N 1
ATOM 950 C CA . GLN A 1 119 ? -13.965 -3.489 26.713 1.00 93.00 119 GLN A CA 1
ATOM 951 C C . GLN A 1 119 ? -15.206 -3.547 25.822 1.00 93.00 119 GLN A C 1
ATOM 953 O O . GLN A 1 119 ? -15.486 -2.624 25.055 1.00 93.00 119 GLN A O 1
ATOM 958 N N . GLN A 1 120 ? -15.997 -4.618 25.956 1.00 94.31 120 GLN A N 1
ATOM 959 C CA . GLN A 1 120 ? -17.258 -4.739 25.221 1.00 94.31 120 GLN A CA 1
ATOM 960 C C . GLN A 1 120 ? -18.193 -3.565 25.537 1.00 94.31 120 GLN A C 1
ATOM 962 O O . GLN A 1 120 ? -18.729 -2.938 24.623 1.00 94.31 120 GLN A O 1
ATOM 967 N N . GLY A 1 121 ? -18.331 -3.198 26.815 1.00 92.81 121 GLY A N 1
ATOM 968 C CA . GLY A 1 121 ? -19.145 -2.060 27.238 1.00 92.81 121 GLY A CA 1
ATOM 969 C C . GLY A 1 121 ? -20.573 -2.147 26.690 1.00 92.81 121 GLY A C 1
ATOM 970 O O . GLY A 1 121 ? -21.289 -3.105 26.961 1.00 92.81 121 GLY A O 1
ATOM 971 N N . LYS A 1 122 ? -20.977 -1.140 25.906 1.00 92.81 122 LYS A N 1
ATOM 972 C CA . LYS A 1 122 ? -22.300 -1.067 25.255 1.00 92.81 122 LYS A CA 1
ATOM 973 C C . LYS A 1 122 ? -22.322 -1.614 23.819 1.00 92.81 122 LYS A C 1
ATOM 975 O O . LYS A 1 122 ? -23.358 -1.524 23.166 1.00 92.81 122 LYS A O 1
ATOM 980 N N . HIS A 1 123 ? -21.202 -2.120 23.304 1.00 90.81 123 HIS A N 1
ATOM 981 C CA . HIS A 1 123 ? -21.131 -2.655 21.946 1.00 90.81 123 HIS A CA 1
ATOM 982 C C . HIS A 1 123 ? -21.820 -4.020 21.874 1.00 90.81 123 HIS A C 1
ATOM 984 O O . HIS A 1 123 ? -21.659 -4.863 22.764 1.00 90.81 123 HIS A O 1
ATOM 990 N N . ASP A 1 124 ? -22.550 -4.269 20.786 1.00 95.44 124 ASP A N 1
ATOM 991 C CA . ASP A 1 124 ? -22.995 -5.622 20.482 1.00 95.44 124 ASP A CA 1
ATOM 992 C C . ASP A 1 124 ? -21.785 -6.534 20.208 1.00 95.44 124 ASP A C 1
ATOM 994 O O . ASP A 1 124 ? -20.678 -6.081 19.891 1.00 95.44 124 ASP A O 1
ATOM 998 N N . VAL A 1 125 ? -22.000 -7.843 20.339 1.00 96.44 125 VAL A N 1
ATOM 999 C CA . VAL A 1 125 ? -20.930 -8.844 20.223 1.00 96.44 125 VAL A CA 1
ATOM 1000 C C . VAL A 1 125 ? -20.246 -8.784 18.856 1.00 96.44 125 VAL A C 1
ATOM 1002 O O . VAL A 1 125 ? -19.032 -8.959 18.775 1.00 96.44 125 VAL A O 1
ATOM 1005 N N . HIS A 1 126 ? -20.986 -8.507 17.779 1.00 93.81 126 HIS A N 1
ATOM 1006 C CA . HIS A 1 126 ? -20.409 -8.438 16.443 1.00 93.81 126 HIS A CA 1
ATOM 1007 C C . HIS A 1 126 ? -19.527 -7.194 16.284 1.00 93.81 126 HIS A C 1
ATOM 1009 O O . HIS A 1 126 ? -18.399 -7.317 15.802 1.00 93.81 126 HIS A O 1
ATOM 1015 N N . ALA A 1 127 ? -19.982 -6.019 16.726 1.00 90.75 127 ALA A N 1
ATOM 1016 C CA . ALA A 1 127 ? -19.181 -4.794 16.693 1.00 90.75 127 ALA A CA 1
ATOM 1017 C C . ALA A 1 127 ? -17.899 -4.917 17.533 1.00 90.75 127 ALA A C 1
ATOM 1019 O O . ALA A 1 127 ? -16.811 -4.586 17.051 1.00 90.75 127 ALA A O 1
ATOM 1020 N N . TYR A 1 128 ? -18.005 -5.468 18.745 1.00 95.50 128 TYR A N 1
ATOM 1021 C CA . TYR A 1 128 ? -16.847 -5.758 19.591 1.00 95.50 128 TYR A CA 1
ATOM 1022 C C . TYR A 1 128 ? -15.876 -6.730 18.907 1.00 95.50 128 TYR A C 1
ATOM 1024 O O . TYR A 1 128 ? -14.685 -6.441 18.793 1.00 95.50 128 TYR A O 1
ATOM 1032 N N . ALA A 1 129 ? -16.381 -7.841 18.360 1.00 94.06 129 ALA A N 1
ATOM 1033 C CA . ALA A 1 129 ? -15.558 -8.843 17.687 1.00 94.06 129 ALA A CA 1
ATOM 1034 C C . ALA A 1 129 ? -14.873 -8.302 16.421 1.00 94.06 129 ALA A C 1
ATOM 1036 O O . ALA A 1 129 ? -13.745 -8.692 16.122 1.00 94.06 129 ALA A O 1
ATOM 1037 N N . GLN A 1 130 ? -15.526 -7.415 15.664 1.00 91.81 130 GLN A N 1
ATOM 1038 C CA . GLN A 1 130 ? -14.905 -6.743 14.516 1.00 91.81 130 GLN A CA 1
ATOM 1039 C C . GLN A 1 130 ? -13.779 -5.809 14.968 1.00 91.81 130 GLN A C 1
ATOM 1041 O O . GLN A 1 130 ? -12.710 -5.815 14.357 1.00 91.81 130 GLN A O 1
ATOM 1046 N N . ARG A 1 131 ? -13.980 -5.045 16.053 1.00 89.81 131 ARG A N 1
ATOM 1047 C CA . ARG A 1 131 ? -12.940 -4.158 16.592 1.00 89.81 131 ARG A CA 1
ATOM 1048 C C . ARG A 1 131 ? -11.746 -4.948 17.117 1.00 89.81 131 ARG A C 1
ATOM 1050 O O . ARG A 1 131 ? -10.618 -4.623 16.762 1.00 89.81 131 ARG A O 1
ATOM 1057 N N . ALA A 1 132 ? -11.995 -6.021 17.863 1.00 91.94 132 ALA A N 1
ATOM 1058 C CA . ALA A 1 132 ? -10.961 -6.932 18.341 1.00 91.94 132 ALA A CA 1
ATOM 1059 C C . ALA A 1 132 ? -10.158 -7.534 17.175 1.00 91.94 132 ALA A C 1
ATOM 1061 O O . ALA A 1 132 ? -8.935 -7.434 17.154 1.00 91.94 132 ALA A O 1
ATOM 1062 N N . ARG A 1 133 ? -10.836 -8.080 16.153 1.00 89.50 133 ARG A N 1
ATOM 1063 C CA . ARG A 1 133 ? -10.173 -8.647 14.963 1.00 89.50 133 ARG A CA 1
ATOM 1064 C C . ARG A 1 133 ? -9.348 -7.621 14.196 1.00 89.50 133 ARG A C 1
ATOM 1066 O O . ARG A 1 133 ? -8.258 -7.946 13.738 1.00 89.50 133 ARG A O 1
ATOM 1073 N N . TYR A 1 134 ? -9.849 -6.395 14.067 1.00 85.31 134 TYR A N 1
ATOM 1074 C CA . TYR A 1 134 ? -9.107 -5.310 13.435 1.00 85.31 134 TYR A CA 1
ATOM 1075 C C . TYR A 1 134 ? -7.811 -4.993 14.194 1.00 85.31 134 TYR A C 1
ATOM 1077 O O . TYR A 1 134 ? -6.750 -4.951 13.577 1.00 85.31 134 TYR A O 1
ATOM 1085 N N . LEU A 1 135 ? -7.877 -4.831 15.519 1.00 86.06 135 LEU A N 1
ATOM 1086 C CA . LEU A 1 135 ? -6.699 -4.533 16.339 1.00 86.06 135 LEU A CA 1
ATOM 1087 C C . LEU A 1 135 ? -5.677 -5.674 16.303 1.00 86.06 135 LEU A C 1
ATOM 1089 O O . LEU A 1 135 ? -4.494 -5.415 16.112 1.00 86.06 135 LEU A O 1
ATOM 1093 N N . VAL A 1 136 ? -6.135 -6.929 16.378 1.00 84.62 136 VAL A N 1
ATOM 1094 C CA . VAL A 1 136 ? -5.268 -8.111 16.242 1.00 84.62 136 VAL A CA 1
ATOM 1095 C C . VAL A 1 136 ? -4.586 -8.157 14.875 1.00 84.62 136 VAL A C 1
ATOM 1097 O O . VAL A 1 136 ? -3.403 -8.459 14.810 1.00 84.62 136 VAL A O 1
ATOM 1100 N N . SER A 1 137 ? -5.277 -7.794 13.788 1.00 77.06 137 SER A N 1
ATOM 1101 C CA . SER A 1 137 ? -4.676 -7.785 12.442 1.00 77.06 137 SER A CA 1
ATOM 1102 C C . SER A 1 137 ? -3.538 -6.771 12.258 1.00 77.06 137 SER A C 1
ATOM 1104 O O . SER A 1 137 ? -2.769 -6.895 11.309 1.00 77.06 137 SER A O 1
ATOM 1106 N N . ASN A 1 138 ? -3.429 -5.788 13.159 1.00 74.88 138 ASN A N 1
ATOM 1107 C CA . ASN A 1 138 ? -2.369 -4.777 13.166 1.00 74.88 138 ASN A CA 1
ATOM 1108 C C . ASN A 1 138 ? -1.204 -5.139 14.111 1.00 74.88 138 ASN A C 1
ATOM 1110 O O . ASN A 1 138 ? -0.216 -4.408 14.170 1.00 74.88 138 ASN A O 1
ATOM 1114 N N . ILE A 1 139 ? -1.316 -6.230 14.879 1.00 77.75 139 ILE A N 1
ATOM 1115 C CA . ILE A 1 139 ? -0.260 -6.743 15.758 1.00 77.75 139 ILE A CA 1
ATOM 1116 C C . ILE A 1 139 ? 0.475 -7.843 14.975 1.00 77.75 139 ILE A C 1
ATOM 1118 O O . ILE A 1 139 ? -0.166 -8.726 14.417 1.00 77.75 139 ILE A O 1
ATOM 1122 N N . VAL A 1 140 ? 1.805 -7.727 14.885 1.00 64.31 140 VAL A N 1
ATOM 1123 C CA . VAL A 1 140 ? 2.739 -8.487 14.023 1.00 64.31 140 VAL A CA 1
ATOM 1124 C C . VAL A 1 140 ? 2.340 -9.944 13.714 1.00 64.31 140 VAL A C 1
ATOM 1126 O O . VAL A 1 140 ? 1.954 -10.708 14.589 1.00 64.31 140 VAL A O 1
ATOM 1129 N N . THR A 1 141 ? 2.543 -10.338 12.451 1.00 55.69 141 THR A N 1
ATOM 1130 C CA . THR A 1 141 ? 2.268 -11.654 11.834 1.00 55.69 141 THR A CA 1
ATOM 1131 C C . THR A 1 141 ? 3.194 -12.801 12.253 1.00 55.69 141 THR A C 1
ATOM 1133 O O . THR A 1 141 ? 3.082 -13.895 11.700 1.00 55.69 141 THR A O 1
ATOM 1136 N N . ASN A 1 142 ? 4.136 -12.578 13.169 1.00 47.66 142 ASN A N 1
ATOM 1137 C CA . ASN A 1 142 ? 4.981 -13.665 13.651 1.00 47.66 142 ASN A CA 1
ATOM 1138 C C . ASN A 1 142 ? 4.150 -14.525 14.605 1.00 47.66 142 ASN A C 1
ATOM 1140 O O . ASN A 1 142 ? 3.522 -13.964 15.510 1.00 47.66 142 ASN A O 1
ATOM 1144 N N . PRO A 1 143 ? 4.113 -15.857 14.415 1.00 46.69 143 PRO A N 1
ATOM 1145 C CA . PRO A 1 143 ? 3.504 -16.730 15.401 1.00 46.69 143 PRO A CA 1
ATOM 1146 C C . PRO A 1 143 ? 4.146 -16.420 16.752 1.00 46.69 143 PRO A C 1
ATOM 1148 O O . PRO A 1 143 ? 5.355 -16.199 16.838 1.00 46.69 143 PRO A O 1
ATOM 1151 N N . ILE A 1 144 ? 3.321 -16.342 17.793 1.00 49.59 144 ILE A N 1
ATOM 1152 C CA . ILE A 1 144 ? 3.827 -16.385 19.160 1.00 49.59 144 ILE A CA 1
ATOM 1153 C C . ILE A 1 144 ? 4.599 -17.699 19.224 1.00 49.59 144 ILE A C 1
ATOM 1155 O O . ILE A 1 144 ? 3.982 -18.752 19.074 1.00 49.59 144 ILE A O 1
ATOM 1159 N N . ASP A 1 145 ? 5.928 -17.627 19.320 1.00 53.34 145 ASP A N 1
ATOM 1160 C CA . ASP A 1 145 ? 6.765 -18.805 19.512 1.00 53.34 145 ASP A CA 1
ATOM 1161 C C . ASP A 1 145 ? 6.154 -19.599 20.670 1.00 53.34 145 ASP A C 1
ATOM 1163 O O . ASP A 1 145 ? 6.086 -19.114 21.804 1.00 53.34 145 ASP A O 1
ATOM 1167 N N . GLU A 1 146 ? 5.676 -20.809 20.373 1.00 48.28 146 GLU A N 1
ATOM 1168 C CA . GLU A 1 146 ? 5.345 -21.826 21.367 1.00 48.28 146 GLU A CA 1
ATOM 1169 C C . GLU A 1 146 ? 6.664 -22.336 21.966 1.00 48.28 146 GLU A C 1
ATOM 1171 O O . GLU A 1 146 ? 7.070 -23.477 21.776 1.00 48.28 146 GLU A O 1
ATOM 1176 N N . ALA A 1 147 ? 7.386 -21.456 22.658 1.00 46.38 147 ALA A N 1
ATOM 1177 C CA . ALA A 1 147 ? 8.472 -21.838 23.536 1.00 46.38 147 ALA A CA 1
ATOM 1178 C C . ALA A 1 147 ? 7.878 -22.039 24.934 1.00 46.38 147 ALA A C 1
ATOM 1180 O O . ALA A 1 147 ? 7.784 -21.111 25.739 1.00 46.38 147 ALA A O 1
ATOM 1181 N N . THR A 1 148 ? 7.427 -23.263 25.198 1.00 43.47 148 THR A N 1
ATOM 1182 C CA . THR A 1 148 ? 7.342 -23.826 26.551 1.00 43.47 148 THR A CA 1
ATOM 1183 C C . THR A 1 148 ? 8.149 -25.109 26.581 1.00 43.47 148 THR A C 1
ATOM 1185 O O . THR A 1 148 ? 7.962 -25.934 25.662 1.00 43.47 148 THR A O 1
#

Secondary structure (DSSP, 8-state):
--------------------PPPP----PPB---TT--HHHHHHHHHHHHHHHT--SHHHHHHHHHHTB-HHHHHHHHHHHHH-TTTTSSHHHHHHHHHHHHSPTTHHHHHHHHHHT---TTS-HHHHHHHHHHHHHTS-SS------